Protein AF-A0A7S3M847-F1 (afdb_monomer_lite)

Foldseek 3Di:
DWDWDWAQQQWIWIADPVRDTADIPDPRGDNQFGWPDWDDPDPFWIWTAGPQQKIWIWGWDDDPVHIDTDTDDIDGDDDDDPPPDPPDPPDDDDDPDDPDDDPDDD

Sequence (106 aa):
MFVVTGDETGVVKLVDVSGRTYLRYGDVQSRSNSISAVVSAGKKSVLTVKINGEIEHYSIDVQEDTTQLLLEKSARTDIERPTGMKQIIQNGTYSDKMLLYNAQGS

Organism: NCBI:txid89044

pLDDT: mean 72.5, std 18.97, range [34.22, 92.0]

Structure (mmCIF, N/CA/C/O backbone):
data_AF-A0A7S3M847-F1
#
_entry.id   AF-A0A7S3M847-F1
#
loop_
_atom_site.group_PDB
_atom_site.id
_atom_site.type_symbol
_atom_site.label_atom_id
_atom_site.label_alt_id
_atom_site.label_comp_id
_atom_site.label_asym_id
_atom_site.label_entity_id
_atom_site.label_seq_id
_atom_site.pdbx_PDB_ins_code
_atom_site.Cartn_x
_atom_site.Cartn_y
_atom_site.Cartn_z
_atom_site.occupancy
_atom_site.B_iso_or_equiv
_atom_site.auth_seq_id
_atom_site.auth_comp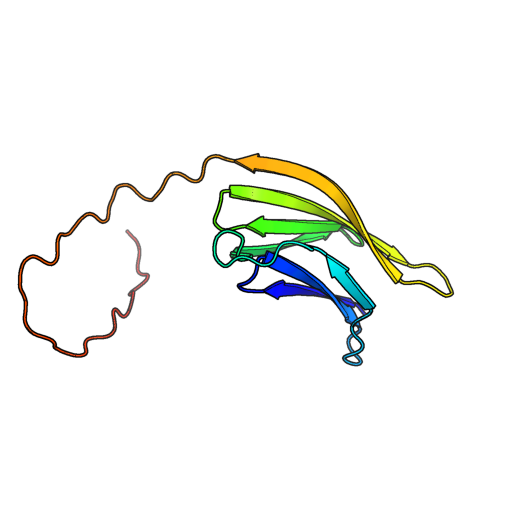_id
_atom_site.auth_asym_id
_atom_site.auth_atom_id
_atom_site.pdbx_PDB_model_num
ATOM 1 N N . MET A 1 1 ? -13.196 -2.129 11.479 1.00 73.88 1 MET A N 1
ATOM 2 C CA . MET A 1 1 ? -12.473 -3.059 10.568 1.00 73.88 1 MET A CA 1
ATOM 3 C C . MET A 1 1 ? -11.729 -2.173 9.594 1.00 73.88 1 MET A C 1
ATOM 5 O O . MET A 1 1 ? -12.339 -1.233 9.120 1.00 73.88 1 MET A O 1
ATOM 9 N N . PHE A 1 2 ? -10.453 -2.414 9.309 1.00 78.94 2 PHE A N 1
ATOM 10 C CA . PHE A 1 2 ? -9.674 -1.478 8.493 1.00 78.94 2 PHE A CA 1
ATOM 11 C C . PHE A 1 2 ? -9.379 -2.024 7.098 1.00 78.94 2 PHE A C 1
ATOM 13 O O . PHE A 1 2 ? -9.209 -3.228 6.914 1.00 78.94 2 PHE A O 1
ATOM 20 N N . VAL A 1 3 ? -9.290 -1.111 6.139 1.00 83.12 3 VAL A N 1
ATOM 21 C CA . VAL A 1 3 ? -8.863 -1.332 4.763 1.00 83.12 3 VAL A CA 1
ATOM 22 C C . VAL A 1 3 ? -7.636 -0.466 4.521 1.00 83.12 3 VAL A C 1
ATOM 24 O O . VAL A 1 3 ? -7.621 0.714 4.876 1.00 83.12 3 VAL A O 1
ATOM 27 N N . VAL A 1 4 ? -6.607 -1.047 3.909 1.00 86.00 4 VAL A N 1
ATOM 28 C CA . VAL A 1 4 ? -5.461 -0.285 3.413 1.00 86.00 4 VAL A CA 1
ATOM 29 C C . VAL A 1 4 ? -5.577 -0.159 1.907 1.00 86.00 4 VAL A C 1
ATOM 31 O O . VAL A 1 4 ? -5.830 -1.142 1.214 1.00 86.00 4 VAL A O 1
ATOM 34 N N . THR A 1 5 ? -5.422 1.062 1.411 1.00 86.81 5 THR A N 1
ATOM 35 C CA . THR A 1 5 ? -5.500 1.380 -0.018 1.00 86.81 5 THR A CA 1
ATOM 36 C C . THR A 1 5 ? -4.229 2.080 -0.463 1.00 86.81 5 THR A C 1
ATOM 38 O O . THR A 1 5 ? -3.595 2.778 0.326 1.00 86.81 5 THR A O 1
ATOM 41 N N . GLY A 1 6 ? -3.862 1.876 -1.722 1.00 87.81 6 GLY A N 1
ATOM 42 C CA . GLY A 1 6 ? -2.788 2.586 -2.400 1.00 87.81 6 GLY A CA 1
ATOM 43 C C . GLY A 1 6 ? -3.340 3.268 -3.644 1.00 87.81 6 GLY A C 1
ATOM 44 O O . GLY A 1 6 ? -4.261 2.728 -4.257 1.00 87.81 6 GLY A O 1
ATOM 45 N N . ASP A 1 7 ? -2.816 4.439 -4.002 1.00 86.69 7 ASP A N 1
ATOM 46 C CA . ASP A 1 7 ? -3.276 5.183 -5.180 1.00 86.69 7 ASP A CA 1
ATOM 47 C C . ASP A 1 7 ? -2.189 5.398 -6.245 1.00 86.69 7 ASP A C 1
ATOM 49 O O . ASP A 1 7 ? -1.007 5.065 -6.084 1.00 86.69 7 ASP A O 1
ATOM 53 N N . GLU A 1 8 ? -2.606 5.959 -7.378 1.00 86.88 8 GLU A N 1
ATOM 54 C CA . GLU A 1 8 ? -1.762 6.223 -8.537 1.00 86.88 8 GLU A CA 1
ATOM 55 C C . GLU A 1 8 ? -0.685 7.284 -8.283 1.00 86.88 8 GLU A C 1
ATOM 57 O O . GLU A 1 8 ? 0.182 7.489 -9.131 1.00 86.8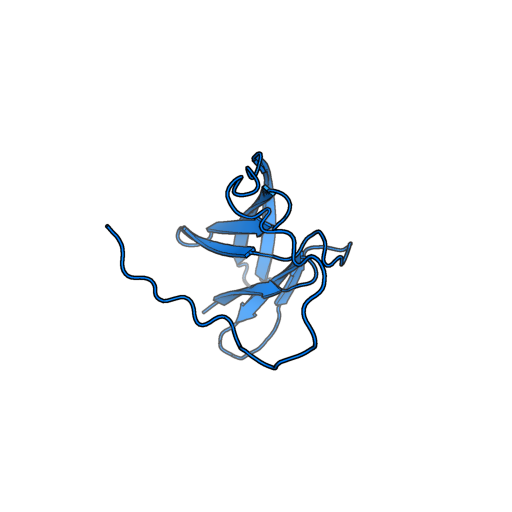8 8 GLU A O 1
ATOM 62 N N . THR A 1 9 ? -0.702 7.953 -7.131 1.00 84.75 9 THR A N 1
ATOM 63 C CA . THR A 1 9 ? 0.314 8.939 -6.744 1.00 84.75 9 THR A CA 1
ATOM 64 C C . THR A 1 9 ? 1.364 8.371 -5.792 1.00 84.75 9 THR A C 1
ATOM 66 O O . THR A 1 9 ? 2.299 9.084 -5.429 1.00 84.75 9 THR A O 1
ATOM 69 N N . GLY A 1 10 ? 1.238 7.094 -5.418 1.00 84.69 10 GLY A N 1
ATOM 70 C CA . GLY A 1 10 ? 2.141 6.432 -4.478 1.00 84.69 10 GLY A CA 1
ATOM 71 C C . GLY A 1 10 ? 1.760 6.620 -3.018 1.00 84.69 10 GLY A C 1
ATOM 72 O O . GLY A 1 10 ? 2.575 6.369 -2.137 1.00 84.69 10 GLY A O 1
ATOM 73 N N . VAL A 1 11 ? 0.536 7.077 -2.760 1.00 87.56 11 VAL A N 1
ATOM 74 C CA . VAL A 1 11 ? 0.050 7.310 -1.407 1.00 87.56 11 VAL A CA 1
ATOM 75 C C . VAL A 1 11 ? -0.637 6.066 -0.872 1.00 87.56 11 VAL A C 1
ATOM 77 O O . VAL A 1 11 ? -1.487 5.483 -1.544 1.00 87.56 11 VAL A O 1
ATOM 80 N N . VAL A 1 12 ? -0.336 5.731 0.381 1.00 87.69 12 VAL A N 1
ATOM 81 C CA . VAL A 1 12 ? -0.967 4.646 1.136 1.00 87.69 12 VAL A CA 1
ATOM 82 C C . VAL A 1 12 ? -1.892 5.233 2.202 1.00 87.69 12 VAL A C 1
ATOM 84 O O . VAL A 1 12 ? -1.523 6.176 2.906 1.00 87.69 12 VAL A O 1
ATOM 87 N N . LYS A 1 13 ? -3.112 4.703 2.323 1.00 86.81 13 LYS A N 1
ATOM 88 C CA . LYS A 1 13 ? -4.139 5.196 3.254 1.00 86.81 13 LYS A CA 1
ATOM 89 C C . LYS A 1 13 ? -4.715 4.065 4.086 1.00 86.81 13 LYS A C 1
ATOM 91 O O . LYS A 1 13 ? -5.019 3.001 3.547 1.00 86.81 13 LYS A O 1
ATOM 96 N N . LEU A 1 14 ? -4.946 4.340 5.367 1.00 85.00 14 LEU A N 1
ATOM 97 C CA . LEU A 1 14 ? -5.734 3.489 6.259 1.00 85.00 14 LEU A CA 1
ATOM 98 C C . LEU A 1 14 ? -7.143 4.061 6.394 1.00 85.00 14 LEU A C 1
ATOM 100 O O . LEU A 1 14 ? -7.316 5.222 6.772 1.00 85.00 14 LEU A O 1
ATOM 104 N N . VAL A 1 15 ? -8.142 3.237 6.107 1.00 83.62 15 VAL A N 1
ATOM 105 C CA . VAL A 1 15 ? -9.554 3.622 6.101 1.00 83.62 15 VAL A CA 1
ATOM 106 C C . VAL A 1 15 ? -10.327 2.631 6.968 1.00 83.62 15 VAL A C 1
ATOM 108 O O . VAL A 1 15 ? -10.168 1.425 6.811 1.00 83.62 15 VAL A O 1
ATOM 111 N N . ASP A 1 16 ? -11.149 3.101 7.905 1.00 81.25 16 ASP A N 1
ATOM 112 C CA . ASP A 1 16 ? -12.119 2.218 8.577 1.00 81.25 16 ASP A CA 1
ATOM 113 C C . ASP A 1 16 ? -13.287 1.917 7.635 1.00 81.25 16 ASP A C 1
ATOM 115 O O . ASP A 1 16 ? -13.638 2.730 6.784 1.00 81.25 16 ASP A O 1
ATOM 119 N N . VAL A 1 17 ? -13.947 0.775 7.819 1.00 75.81 17 VAL A N 1
ATOM 120 C CA . VAL A 1 17 ? -15.139 0.372 7.047 1.00 75.81 17 VAL A CA 1
ATOM 121 C C . VAL A 1 17 ? -16.280 1.390 7.096 1.00 75.81 17 VAL A C 1
ATOM 123 O O . VAL A 1 17 ? -17.120 1.398 6.204 1.00 75.81 17 VAL A O 1
ATOM 126 N N . SER A 1 18 ? -16.285 2.291 8.081 1.00 78.44 18 SER A N 1
ATOM 127 C CA . SER A 1 18 ? -17.211 3.427 8.157 1.00 78.44 18 SER A CA 1
ATOM 128 C C . SER A 1 18 ? -16.853 4.582 7.200 1.00 78.44 18 SER A C 1
ATOM 130 O O . SER A 1 18 ? -17.473 5.641 7.256 1.00 78.44 18 SER A O 1
ATOM 132 N N . GLY A 1 19 ? -15.819 4.429 6.364 1.00 64.38 19 GLY A N 1
ATOM 133 C CA . GLY A 1 19 ? -15.340 5.426 5.399 1.00 64.38 19 GLY A CA 1
ATOM 134 C C . GLY A 1 19 ? -14.441 6.516 5.991 1.00 64.38 19 GLY A C 1
ATOM 135 O O . GLY A 1 19 ? -14.001 7.415 5.275 1.00 64.38 19 GLY A O 1
ATOM 136 N N . ARG A 1 20 ? -14.138 6.457 7.293 1.00 75.19 20 ARG A N 1
ATOM 137 C CA . ARG A 1 20 ? -13.230 7.412 7.941 1.00 75.19 20 ARG A CA 1
ATOM 138 C C . ARG A 1 20 ? -11.798 7.110 7.516 1.00 75.19 20 ARG A C 1
ATOM 140 O O . ARG A 1 20 ? -11.313 6.000 7.721 1.00 75.19 20 ARG A O 1
ATOM 147 N N . THR A 1 21 ? -11.132 8.092 6.917 1.00 70.75 21 THR A N 1
ATOM 148 C CA . THR A 1 21 ? -9.704 7.999 6.591 1.00 70.75 21 THR A CA 1
ATOM 149 C C . THR A 1 21 ? -8.908 8.442 7.805 1.00 70.75 21 THR A C 1
ATOM 151 O O . THR A 1 21 ? -9.124 9.546 8.298 1.00 70.75 21 THR A O 1
ATOM 154 N N . TYR A 1 22 ? -8.011 7.586 8.285 1.00 65.25 22 TYR A N 1
ATOM 155 C CA . TYR A 1 22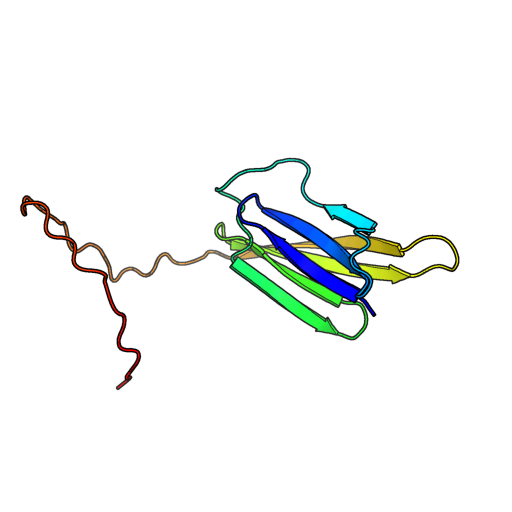 ? -7.237 7.867 9.490 1.00 65.25 22 TYR A CA 1
ATOM 156 C C . TYR A 1 22 ? -5.918 8.539 9.140 1.00 65.25 22 TYR A C 1
ATOM 158 O O . TYR A 1 22 ? -5.591 9.540 9.762 1.00 65.25 22 TYR A O 1
ATOM 166 N N . LEU A 1 23 ? -5.201 8.061 8.115 1.00 67.25 23 LEU A N 1
ATOM 167 C CA . LEU A 1 23 ? -3.859 8.553 7.785 1.00 67.25 23 LEU A CA 1
ATOM 168 C C . LEU A 1 23 ? -3.490 8.390 6.308 1.00 67.25 23 LEU A C 1
ATOM 170 O O . LEU A 1 23 ? -4.051 7.552 5.597 1.00 67.25 23 LEU A O 1
ATOM 174 N N . ARG A 1 24 ? -2.506 9.197 5.890 1.00 66.44 24 ARG A N 1
ATOM 175 C CA . ARG A 1 24 ? -1.914 9.265 4.551 1.00 66.44 24 ARG A CA 1
ATOM 176 C C . ARG A 1 24 ? -0.391 9.136 4.681 1.00 66.44 24 ARG A C 1
ATOM 178 O O . ARG A 1 24 ? 0.213 9.975 5.334 1.00 66.44 24 ARG A O 1
ATOM 185 N N . TYR A 1 25 ? 0.209 8.122 4.065 1.00 65.12 25 TYR A N 1
ATOM 186 C CA . TYR A 1 25 ? 1.665 7.955 3.971 1.00 65.12 25 TYR A CA 1
ATOM 187 C C . TYR A 1 25 ? 2.129 8.126 2.523 1.00 65.12 25 TYR A C 1
ATOM 189 O O . TYR A 1 25 ? 1.478 7.623 1.607 1.00 65.12 25 TYR A O 1
ATOM 197 N N . GLY A 1 26 ? 3.240 8.846 2.333 1.00 59.38 26 GLY A N 1
ATOM 198 C CA . GLY A 1 26 ? 3.770 9.239 1.024 1.00 59.38 26 GLY A CA 1
ATOM 199 C C . GLY A 1 26 ? 3.625 10.743 0.789 1.00 59.38 26 GLY A C 1
ATOM 200 O O . GLY A 1 26 ? 2.691 11.189 0.125 1.00 59.38 26 GLY A O 1
ATOM 201 N N . ASP A 1 27 ? 4.547 11.534 1.343 1.00 58.41 27 ASP A N 1
ATOM 202 C CA . ASP A 1 27 ? 4.515 13.001 1.216 1.00 58.41 27 ASP A CA 1
ATOM 203 C C . ASP A 1 27 ? 4.796 13.459 -0.221 1.00 58.41 27 ASP A C 1
ATOM 205 O O . ASP A 1 27 ? 4.270 14.469 -0.694 1.00 58.41 27 ASP A O 1
ATOM 209 N N . VAL A 1 28 ? 5.593 12.673 -0.949 1.00 64.94 28 VAL A N 1
ATOM 210 C CA . VAL A 1 28 ? 5.961 12.941 -2.339 1.00 64.94 28 VAL A CA 1
ATOM 211 C C . VAL A 1 28 ? 5.033 12.173 -3.272 1.00 64.94 28 VAL A C 1
ATOM 213 O O . VAL A 1 28 ? 5.242 10.998 -3.577 1.00 64.94 28 VAL A O 1
ATOM 216 N N .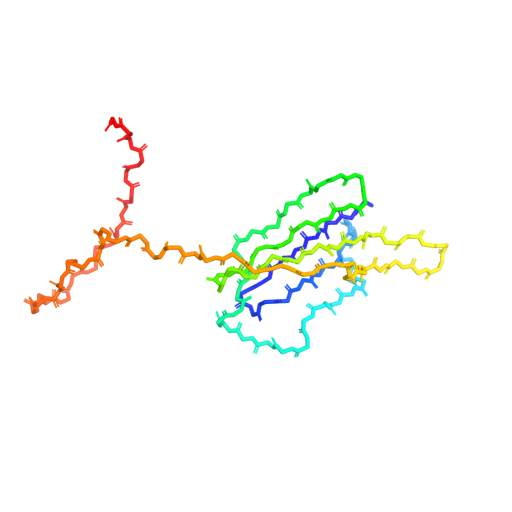 GLN A 1 29 ? 4.011 12.876 -3.747 1.00 77.69 29 GLN A N 1
ATOM 217 C CA . GLN A 1 29 ? 3.060 12.365 -4.725 1.00 77.69 29 GLN A CA 1
ATOM 218 C C . GLN A 1 29 ? 3.665 12.399 -6.124 1.00 77.69 29 GLN A C 1
ATOM 220 O O . GLN A 1 29 ? 3.967 13.463 -6.665 1.00 77.69 29 GLN A O 1
ATOM 225 N N . SER A 1 30 ? 3.814 11.228 -6.733 1.00 77.50 30 SER A N 1
ATOM 226 C CA . SER A 1 30 ? 4.273 11.110 -8.112 1.00 77.50 30 SER A CA 1
ATOM 227 C C . SER A 1 30 ? 3.681 9.876 -8.767 1.00 77.50 30 SER A C 1
ATOM 229 O O . SER A 1 30 ? 3.678 8.790 -8.193 1.00 77.50 30 SER A O 1
ATOM 231 N N . ARG A 1 31 ? 3.282 10.010 -10.034 1.00 80.19 31 ARG A N 1
ATOM 232 C CA . ARG A 1 31 ? 2.894 8.855 -10.856 1.00 80.19 31 ARG A CA 1
ATOM 233 C C . ARG A 1 31 ? 4.044 7.880 -11.095 1.00 80.19 31 ARG A C 1
ATOM 235 O O . ARG A 1 31 ? 3.797 6.739 -11.440 1.00 80.19 31 ARG A O 1
ATOM 242 N N . SER A 1 32 ? 5.299 8.288 -10.892 1.00 81.94 32 SER A N 1
ATOM 243 C CA . SER A 1 32 ? 6.436 7.355 -10.908 1.00 81.94 32 SER A CA 1
ATOM 244 C C . SER A 1 32 ? 6.453 6.409 -9.703 1.00 81.94 32 SER A C 1
ATOM 246 O O . SER A 1 32 ? 7.202 5.439 -9.711 1.00 81.94 32 SER A O 1
ATOM 248 N N . ASN A 1 33 ? 5.658 6.707 -8.674 1.00 84.56 33 ASN A N 1
ATOM 249 C CA . ASN A 1 33 ? 5.595 5.981 -7.413 1.00 84.56 33 ASN A CA 1
ATOM 250 C C . ASN A 1 33 ? 4.244 5.283 -7.220 1.00 84.56 33 ASN A C 1
ATOM 252 O O . ASN A 1 33 ? 3.983 4.826 -6.115 1.00 84.56 33 ASN A O 1
ATOM 256 N N . SER A 1 34 ? 3.389 5.205 -8.252 1.00 88.12 34 SER A N 1
ATOM 257 C CA . SER A 1 34 ? 2.068 4.570 -8.160 1.00 88.12 34 SER A CA 1
ATOM 258 C C . SER A 1 34 ? 2.136 3.212 -7.464 1.00 88.12 34 SER A C 1
ATOM 260 O O . SER A 1 34 ? 3.034 2.413 -7.747 1.00 88.12 34 SER A O 1
ATOM 262 N N . ILE A 1 35 ? 1.167 2.938 -6.592 1.00 89.62 35 ILE A N 1
ATOM 263 C CA . ILE A 1 35 ? 1.057 1.640 -5.927 1.00 89.62 35 ILE A CA 1
ATOM 264 C C . ILE A 1 35 ? 0.507 0.627 -6.934 1.00 89.62 35 ILE A C 1
ATOM 266 O O . ILE A 1 35 ? -0.599 0.787 -7.445 1.00 89.62 35 ILE A O 1
ATOM 270 N N . SER A 1 36 ? 1.288 -0.406 -7.241 1.00 89.44 36 SER A N 1
ATOM 271 C CA . SER A 1 36 ? 0.880 -1.507 -8.117 1.00 89.44 36 SER A CA 1
ATOM 272 C C . SER A 1 36 ? 0.143 -2.606 -7.356 1.00 89.44 36 SER A C 1
ATOM 274 O O . SER A 1 36 ? -0.732 -3.259 -7.922 1.00 89.44 36 SER A O 1
ATOM 276 N N . ALA A 1 37 ? 0.471 -2.809 -6.076 1.00 87.62 37 ALA A N 1
ATOM 277 C CA . ALA A 1 37 ? -0.183 -3.798 -5.231 1.00 87.62 37 ALA A CA 1
ATOM 278 C C . ALA A 1 37 ? -0.178 -3.396 -3.751 1.00 87.62 37 ALA A C 1
ATOM 280 O O . ALA A 1 37 ? 0.776 -2.797 -3.253 1.00 87.62 37 ALA A O 1
ATOM 281 N N . VAL A 1 38 ? -1.232 -3.805 -3.043 1.00 90.94 38 VAL A N 1
ATOM 282 C CA . VAL A 1 38 ? -1.340 -3.764 -1.580 1.00 90.94 38 VAL A CA 1
ATOM 283 C C . VAL A 1 38 ? -1.700 -5.167 -1.110 1.00 90.94 38 VAL A C 1
ATOM 285 O O . VAL A 1 38 ? -2.688 -5.741 -1.565 1.00 90.94 38 VAL A O 1
ATOM 288 N N . VAL A 1 39 ? -0.898 -5.734 -0.213 1.00 89.19 39 VAL A N 1
ATOM 289 C CA . VAL A 1 39 ? -1.031 -7.118 0.249 1.00 89.19 39 VAL A CA 1
ATOM 290 C C . VAL A 1 39 ? -1.072 -7.145 1.771 1.00 89.19 39 VAL A C 1
ATOM 292 O O . VAL A 1 39 ? -0.214 -6.565 2.434 1.00 89.19 39 VAL A O 1
ATOM 295 N N . SER A 1 40 ? -2.044 -7.854 2.347 1.00 88.38 40 SER A N 1
ATOM 296 C CA . SER A 1 40 ? -2.007 -8.174 3.777 1.00 88.38 40 SER A CA 1
ATOM 297 C C . SER A 1 40 ? -0.974 -9.274 4.021 1.00 88.38 40 SER A C 1
ATOM 299 O O . SER A 1 40 ? -1.112 -10.387 3.520 1.00 88.38 40 SER A O 1
ATOM 301 N N . ALA A 1 41 ? 0.056 -8.963 4.804 1.00 84.62 41 ALA A N 1
ATOM 302 C CA . ALA A 1 41 ? 1.117 -9.891 5.194 1.00 84.62 41 ALA A CA 1
ATOM 303 C C . ALA A 1 41 ? 0.918 -10.445 6.621 1.00 84.62 41 ALA A C 1
ATOM 305 O O . ALA A 1 41 ? 1.833 -11.010 7.215 1.00 84.62 41 ALA A O 1
ATOM 306 N N . GLY A 1 42 ? -0.267 -10.244 7.206 1.00 84.06 42 GLY A N 1
ATOM 307 C CA . GLY A 1 42 ? -0.622 -10.682 8.555 1.00 84.06 42 GLY A CA 1
ATOM 308 C C . GLY A 1 42 ? -1.671 -9.779 9.206 1.00 84.06 42 GLY A C 1
ATOM 309 O O . GLY A 1 42 ? -2.085 -8.772 8.636 1.00 84.06 42 GLY A O 1
ATOM 310 N N . LYS A 1 43 ? -2.080 -10.112 10.441 1.00 81.06 43 LYS A N 1
ATOM 311 C CA . LYS A 1 43 ? -3.183 -9.430 11.160 1.00 81.06 43 LYS A CA 1
ATOM 312 C C . LYS A 1 43 ? -3.046 -7.904 11.261 1.00 81.06 43 LYS A C 1
ATOM 314 O O . LYS A 1 43 ? -4.058 -7.217 11.315 1.00 81.06 43 LYS A O 1
ATOM 319 N N . LYS A 1 44 ? -1.821 -7.388 11.331 1.00 88.38 44 LYS A N 1
ATOM 320 C CA . LYS A 1 44 ? -1.510 -5.954 11.454 1.00 88.38 44 LYS A CA 1
ATOM 321 C C . LYS A 1 44 ? -0.332 -5.567 10.560 1.00 88.38 44 LYS A C 1
ATOM 323 O O . LYS A 1 44 ? 0.473 -4.728 10.932 1.00 88.38 44 LYS A O 1
ATOM 328 N N . SER A 1 45 ? -0.180 -6.256 9.434 1.00 90.50 45 SER A N 1
ATOM 329 C CA . SER A 1 45 ? 0.991 -6.140 8.569 1.00 90.50 45 SER A CA 1
ATOM 330 C C . SER A 1 45 ? 0.542 -5.982 7.127 1.00 90.50 45 SER A C 1
ATOM 332 O O . SER A 1 45 ? -0.262 -6.780 6.636 1.00 90.50 45 SER A O 1
ATOM 334 N N . VAL A 1 46 ? 1.052 -4.954 6.457 1.00 90.81 46 VAL A N 1
ATOM 335 C CA . VAL A 1 46 ? 0.720 -4.630 5.072 1.00 90.81 46 VAL A CA 1
ATOM 336 C C . VAL A 1 46 ? 1.994 -4.406 4.285 1.00 90.81 46 VAL A C 1
ATOM 338 O O . VAL A 1 46 ? 2.877 -3.675 4.711 1.00 90.81 46 VAL A O 1
ATOM 341 N N . LEU A 1 47 ? 2.075 -5.031 3.120 1.00 91.50 47 LEU A N 1
ATOM 342 C CA . LEU A 1 47 ? 3.105 -4.760 2.134 1.00 91.50 47 LEU A CA 1
ATOM 343 C C . LEU A 1 47 ? 2.485 -3.953 1.004 1.00 91.50 47 LEU A C 1
ATOM 345 O O . LEU A 1 47 ? 1.400 -4.282 0.523 1.00 91.50 47 LEU A O 1
ATOM 349 N N . THR A 1 48 ? 3.184 -2.921 0.563 1.00 91.00 48 THR A N 1
ATOM 350 C CA . THR A 1 48 ? 2.847 -2.223 -0.673 1.00 91.00 48 THR A CA 1
ATOM 351 C C . THR A 1 48 ? 3.992 -2.350 -1.650 1.00 91.00 48 THR A C 1
ATOM 353 O O . THR A 1 48 ? 5.155 -2.405 -1.255 1.00 91.00 48 THR A O 1
ATOM 356 N N . VAL A 1 49 ? 3.647 -2.444 -2.926 1.00 89.81 49 VAL A N 1
ATOM 357 C CA . VAL A 1 49 ? 4.606 -2.492 -4.021 1.00 89.81 49 VAL A CA 1
ATOM 358 C C . VAL A 1 49 ? 4.316 -1.304 -4.915 1.00 89.81 49 VAL A C 1
ATOM 360 O O . VAL A 1 49 ? 3.171 -1.093 -5.318 1.00 89.81 49 VAL A O 1
ATOM 363 N N . LYS A 1 50 ? 5.346 -0.522 -5.217 1.00 89.25 50 LYS A N 1
ATOM 364 C CA . LYS A 1 50 ? 5.286 0.585 -6.169 1.00 89.25 50 LYS A CA 1
ATOM 365 C C . LYS A 1 50 ? 5.730 0.114 -7.549 1.00 89.25 50 LYS A C 1
ATOM 367 O O . LYS A 1 50 ? 6.544 -0.799 -7.689 1.00 89.25 50 LYS A O 1
ATOM 372 N N . ILE A 1 51 ? 5.260 0.790 -8.595 1.00 85.56 51 ILE A N 1
ATOM 373 C CA . ILE A 1 51 ? 5.639 0.497 -9.990 1.00 85.56 51 ILE A CA 1
ATOM 374 C C . ILE A 1 51 ? 7.142 0.671 -10.281 1.00 85.56 51 ILE A C 1
ATOM 376 O O . ILE A 1 51 ? 7.624 0.224 -11.318 1.00 85.56 51 ILE A O 1
ATOM 380 N N . ASN A 1 52 ? 7.881 1.343 -9.395 1.00 85.12 52 ASN A N 1
ATOM 381 C CA . ASN A 1 52 ? 9.324 1.565 -9.502 1.00 85.12 52 ASN A CA 1
ATOM 382 C C . ASN A 1 52 ? 10.167 0.461 -8.823 1.00 85.12 52 ASN A C 1
ATOM 384 O O . ASN A 1 52 ? 11.396 0.574 -8.806 1.00 85.12 52 ASN A O 1
ATOM 388 N N . GLY A 1 53 ? 9.522 -0.568 -8.259 1.00 84.25 53 GLY A N 1
ATOM 389 C CA . GLY A 1 53 ? 10.180 -1.683 -7.572 1.00 84.25 53 GLY A CA 1
ATOM 390 C C . GLY A 1 53 ? 10.412 -1.475 -6.084 1.00 84.25 53 GLY A C 1
ATOM 391 O O . GLY A 1 53 ? 10.971 -2.350 -5.428 1.00 84.25 53 GLY A O 1
ATOM 392 N N . GLU A 1 54 ? 10.000 -0.343 -5.523 1.00 88.62 54 GLU A N 1
ATOM 393 C CA . GLU A 1 54 ? 10.031 -0.145 -4.080 1.00 88.62 54 GLU A CA 1
ATOM 394 C C . GLU A 1 54 ? 8.933 -0.975 -3.403 1.00 88.62 54 GLU A C 1
ATOM 396 O O . GLU A 1 54 ? 7.779 -0.994 -3.837 1.00 88.62 54 GLU A O 1
ATOM 401 N N . ILE A 1 55 ? 9.318 -1.680 -2.344 1.00 90.56 55 ILE A N 1
ATOM 402 C CA . ILE A 1 55 ? 8.443 -2.480 -1.498 1.00 90.56 55 ILE A CA 1
ATOM 403 C C . ILE A 1 55 ? 8.500 -1.876 -0.102 1.00 90.56 55 ILE A C 1
ATOM 405 O O . ILE A 1 55 ? 9.570 -1.801 0.501 1.00 90.56 55 ILE A O 1
ATOM 409 N N . GLU A 1 56 ? 7.354 -1.477 0.427 1.00 90.56 56 GLU A N 1
ATOM 410 C CA . GLU A 1 56 ? 7.242 -0.888 1.760 1.00 90.56 56 GLU A CA 1
ATOM 411 C C . GLU A 1 56 ? 6.427 -1.801 2.665 1.00 90.56 56 GLU A C 1
ATOM 413 O O . GLU A 1 56 ? 5.354 -2.282 2.294 1.00 90.56 56 GLU A O 1
ATOM 418 N N . HIS A 1 57 ? 6.948 -2.036 3.864 1.00 92.00 57 HIS A N 1
ATOM 419 C CA . HIS A 1 57 ? 6.297 -2.803 4.910 1.00 92.00 57 HIS A CA 1
ATOM 420 C C . HIS A 1 57 ? 5.761 -1.866 5.977 1.00 92.00 57 HIS A C 1
ATOM 422 O O . HIS A 1 57 ? 6.521 -1.153 6.629 1.00 92.00 57 HIS A O 1
ATOM 428 N N . TYR A 1 58 ? 4.451 -1.923 6.172 1.00 89.88 58 TYR A N 1
ATOM 429 C CA . TYR A 1 58 ? 3.746 -1.183 7.193 1.00 89.88 58 TYR A CA 1
ATOM 430 C C . TYR A 1 58 ? 3.198 -2.098 8.282 1.00 89.88 58 TYR A C 1
ATOM 432 O O . TYR A 1 58 ? 2.645 -3.166 7.995 1.00 89.88 58 TYR A O 1
ATOM 440 N N . SER A 1 59 ? 3.270 -1.637 9.527 1.00 91.06 59 SER A N 1
ATOM 441 C CA . SER A 1 59 ? 2.476 -2.173 10.626 1.00 91.06 59 SER A CA 1
ATOM 442 C C . SER A 1 59 ? 1.247 -1.291 10.876 1.00 91.06 59 SER A C 1
ATOM 444 O O . SER A 1 59 ? 1.262 -0.086 10.627 1.00 91.06 59 SER A O 1
ATOM 446 N N . ILE A 1 60 ? 0.142 -1.902 11.307 1.00 87.81 60 ILE A N 1
ATOM 447 C CA . ILE A 1 60 ? -1.064 -1.181 11.728 1.00 87.81 60 ILE A CA 1
ATOM 448 C C . ILE A 1 60 ? -1.063 -1.136 13.253 1.00 87.81 60 ILE A C 1
ATOM 450 O O . ILE A 1 60 ? -1.324 -2.148 13.912 1.00 87.81 60 ILE A O 1
ATOM 454 N N . ASP A 1 61 ? -0.795 0.039 13.803 1.00 86.88 61 ASP A N 1
ATOM 455 C CA . ASP A 1 61 ? -0.870 0.301 15.232 1.00 86.88 61 ASP A CA 1
ATOM 456 C C . ASP A 1 61 ? -2.259 0.849 15.586 1.00 86.88 61 ASP A C 1
ATOM 458 O O . ASP A 1 61 ? -2.748 1.801 14.979 1.00 86.88 61 ASP A O 1
ATOM 462 N N . VAL A 1 62 ? -2.923 0.193 16.537 1.00 84.69 62 VAL A N 1
ATOM 463 C CA . VAL A 1 62 ? -4.284 0.522 16.986 1.00 84.69 62 VAL A CA 1
ATOM 464 C C . VAL A 1 62 ? -4.206 0.707 18.492 1.00 84.69 62 VAL A C 1
ATOM 466 O O . VAL A 1 62 ? -4.010 -0.274 19.214 1.00 84.69 62 VAL A O 1
ATOM 469 N N . GLN A 1 63 ? -4.368 1.946 18.937 1.00 83.50 63 GLN A N 1
ATOM 470 C CA . GLN A 1 63 ? -4.462 2.357 20.334 1.00 83.50 63 GLN A CA 1
ATOM 471 C C . GLN A 1 63 ? -5.891 2.852 20.616 1.00 8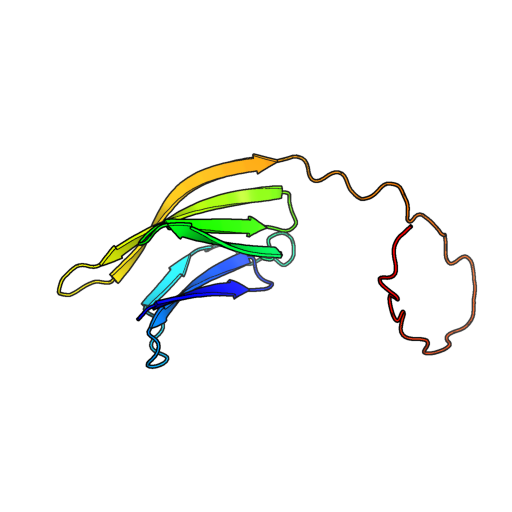3.50 63 GLN A C 1
ATOM 473 O O . GLN A 1 63 ? -6.686 2.997 19.687 1.00 83.50 63 GLN A O 1
ATOM 478 N N . GLU A 1 64 ? -6.243 3.084 21.884 1.00 78.06 64 GLU A N 1
ATOM 479 C CA . GLU A 1 64 ? -7.612 3.485 22.268 1.00 78.06 64 GLU A CA 1
ATOM 480 C C . GLU A 1 64 ? -8.082 4.762 21.553 1.00 78.06 64 GLU A C 1
ATOM 482 O O . GLU A 1 64 ? -9.214 4.805 21.074 1.00 78.06 64 GLU A O 1
ATOM 487 N N . ASP A 1 65 ? -7.188 5.741 21.380 1.00 76.69 65 ASP A N 1
ATOM 488 C CA . ASP A 1 65 ? -7.527 7.050 20.803 1.00 76.69 65 ASP A CA 1
ATOM 489 C C . ASP A 1 65 ? -6.891 7.314 19.432 1.00 76.69 65 ASP A C 1
ATOM 491 O O . ASP A 1 65 ? -7.210 8.301 18.765 1.00 76.69 65 ASP A O 1
ATOM 495 N N . THR A 1 66 ? -5.970 6.455 18.990 1.00 78.88 66 THR A N 1
ATOM 496 C CA . THR A 1 66 ? -5.220 6.661 17.748 1.00 78.88 66 THR A CA 1
ATOM 497 C C . THR A 1 66 ? -5.103 5.374 16.951 1.00 78.88 66 THR A C 1
ATOM 499 O O . THR A 1 66 ? -4.991 4.270 17.476 1.00 78.88 66 THR A O 1
ATOM 502 N N . THR A 1 67 ? -5.159 5.495 15.631 1.00 81.50 67 THR A N 1
ATOM 503 C CA . THR A 1 67 ? -4.895 4.377 14.729 1.00 81.50 67 THR A CA 1
ATOM 504 C C . THR A 1 67 ? -3.989 4.867 13.622 1.00 81.50 67 THR A C 1
ATOM 506 O O . THR A 1 67 ? -4.306 5.871 12.986 1.00 81.50 67 THR A O 1
ATOM 509 N N . GLN A 1 68 ? -2.887 4.156 13.387 1.00 83.88 68 GLN A N 1
ATOM 510 C CA . GLN A 1 68 ? -1.849 4.578 12.459 1.00 83.88 68 GLN A CA 1
ATOM 511 C C . GLN A 1 68 ? -1.209 3.447 11.662 1.00 83.88 68 GLN A C 1
ATOM 513 O O . GLN A 1 68 ? -1.144 2.300 12.095 1.00 83.88 68 GLN A O 1
ATOM 518 N N . LEU A 1 69 ? -0.754 3.798 10.458 1.00 84.38 69 LEU A N 1
ATOM 519 C CA . LEU A 1 69 ? 0.161 2.993 9.655 1.00 84.38 69 LEU A CA 1
ATOM 520 C C . LEU A 1 69 ? 1.579 3.439 9.997 1.00 84.38 69 LEU A C 1
ATOM 522 O O . LEU A 1 69 ? 1.875 4.623 9.882 1.00 84.38 69 LEU A O 1
ATOM 526 N N . LEU A 1 70 ? 2.446 2.514 10.387 1.00 86.81 70 LEU A N 1
ATOM 527 C CA . LEU A 1 70 ? 3.852 2.790 10.665 1.00 86.81 70 LEU A CA 1
ATOM 528 C C . LEU A 1 70 ? 4.697 2.127 9.589 1.00 86.81 70 LEU A C 1
ATOM 530 O O . LEU A 1 70 ? 4.570 0.926 9.371 1.00 86.81 70 LEU A O 1
ATOM 534 N N . LEU A 1 71 ? 5.535 2.900 8.898 1.00 88.38 71 LEU A N 1
ATOM 535 C CA . LEU A 1 71 ? 6.508 2.342 7.960 1.00 88.38 71 LEU A CA 1
ATOM 536 C C . LEU A 1 71 ? 7.634 1.675 8.758 1.00 88.38 71 LEU A C 1
ATOM 538 O O . LEU A 1 71 ? 8.432 2.356 9.393 1.00 88.38 71 LEU A O 1
ATOM 542 N N . GLU A 1 72 ? 7.698 0.350 8.708 1.00 88.88 72 GLU A N 1
ATOM 543 C CA . GLU A 1 72 ? 8.689 -0.447 9.434 1.00 88.88 72 GLU A CA 1
ATOM 544 C C . GLU A 1 72 ? 9.976 -0.599 8.625 1.00 88.88 72 GLU A C 1
ATOM 546 O O . GLU A 1 72 ? 11.086 -0.475 9.145 1.00 88.88 72 GLU A O 1
ATOM 551 N N . LYS A 1 73 ? 9.828 -0.933 7.338 1.00 88.00 73 LYS A N 1
ATOM 552 C CA . LYS A 1 73 ? 10.942 -1.253 6.441 1.00 88.00 73 LYS A CA 1
ATOM 553 C C . LYS A 1 73 ? 10.605 -0.869 5.011 1.00 88.00 73 LYS A C 1
ATOM 555 O O . LYS A 1 73 ? 9.459 -0.990 4.585 1.00 88.00 73 LYS A O 1
ATOM 560 N N . SER A 1 74 ? 11.629 -0.508 4.252 1.00 88.19 74 SER A N 1
ATOM 561 C CA . SER A 1 74 ? 11.560 -0.420 2.799 1.00 88.19 74 SER A CA 1
ATOM 562 C C . SER A 1 74 ? 12.661 -1.267 2.169 1.00 88.19 74 SER A C 1
ATOM 564 O O . SER A 1 74 ? 13.752 -1.438 2.717 1.00 88.19 74 SER A O 1
ATOM 566 N N . ALA A 1 75 ? 12.344 -1.844 1.021 1.00 87.88 75 ALA A N 1
ATOM 567 C CA . ALA A 1 75 ? 13.262 -2.578 0.173 1.00 87.88 75 ALA A CA 1
ATOM 568 C C . ALA A 1 75 ? 13.055 -2.135 -1.273 1.00 87.88 75 ALA A C 1
ATOM 570 O O . ALA A 1 75 ? 12.023 -1.566 -1.627 1.00 87.88 75 ALA A O 1
ATOM 571 N N . ARG A 1 76 ? 14.031 -2.418 -2.129 1.00 87.44 76 ARG A N 1
ATOM 572 C CA . ARG A 1 76 ? 13.903 -2.199 -3.564 1.00 87.44 76 ARG A CA 1
ATOM 573 C C . ARG A 1 76 ? 14.236 -3.487 -4.283 1.00 87.44 76 ARG A C 1
ATOM 575 O O . ARG A 1 76 ? 15.256 -4.108 -3.995 1.00 87.44 76 ARG A O 1
ATOM 582 N N . THR A 1 77 ? 13.361 -3.882 -5.190 1.00 79.88 77 THR A N 1
ATOM 583 C CA . THR A 1 77 ? 13.603 -4.976 -6.119 1.00 79.88 77 THR A CA 1
ATOM 584 C C . THR A 1 77 ? 13.733 -4.410 -7.522 1.00 79.88 77 THR A C 1
ATOM 586 O O . THR A 1 77 ? 13.058 -3.440 -7.881 1.00 79.88 77 THR A O 1
ATOM 589 N N . ASP A 1 78 ? 14.620 -4.999 -8.312 1.00 75.81 78 ASP A N 1
ATOM 590 C CA . ASP A 1 78 ? 14.686 -4.693 -9.729 1.00 75.81 78 ASP A CA 1
ATOM 591 C C . ASP A 1 78 ? 13.452 -5.295 -10.397 1.00 75.81 78 ASP A C 1
ATOM 593 O O . ASP A 1 78 ? 13.300 -6.511 -10.499 1.00 75.81 78 ASP A O 1
ATOM 597 N N . ILE A 1 79 ? 12.537 -4.435 -10.845 1.00 65.75 79 ILE A N 1
ATOM 598 C CA . ILE A 1 79 ? 11.470 -4.872 -11.738 1.00 65.75 79 ILE A CA 1
ATOM 599 C C . ILE A 1 79 ? 12.096 -4.969 -13.121 1.00 65.75 79 ILE A C 1
ATOM 601 O O . ILE A 1 79 ? 12.293 -3.954 -13.800 1.00 65.75 79 ILE A O 1
ATOM 605 N N . GLU A 1 80 ? 12.407 -6.192 -13.545 1.00 58.31 80 GLU A N 1
ATOM 606 C CA . GLU A 1 80 ? 12.700 -6.441 -14.947 1.00 58.31 80 GLU A CA 1
ATOM 607 C C . GLU A 1 80 ? 11.503 -5.959 -15.764 1.00 58.31 80 GLU A C 1
ATOM 609 O O . GLU A 1 80 ? 10.383 -6.462 -15.647 1.00 58.31 80 GLU A O 1
ATOM 614 N N . ARG A 1 81 ? 11.726 -4.931 -16.590 1.00 54.34 81 ARG A N 1
ATOM 615 C CA . ARG A 1 81 ? 10.732 -4.569 -17.595 1.00 54.34 81 ARG A CA 1
ATOM 616 C C . ARG A 1 81 ? 10.570 -5.803 -18.474 1.00 54.34 81 ARG A C 1
ATOM 618 O O . ARG A 1 81 ? 11.593 -6.250 -18.995 1.00 54.34 81 ARG A O 1
ATOM 625 N N . PRO A 1 82 ? 9.351 -6.338 -18.666 1.00 51.50 82 PRO A N 1
ATOM 626 C CA . PRO A 1 82 ? 9.161 -7.479 -19.544 1.00 51.50 82 PRO A CA 1
ATOM 627 C C . PRO A 1 82 ? 9.816 -7.162 -20.890 1.00 51.50 82 PRO A C 1
ATOM 629 O O . PRO A 1 82 ? 9.423 -6.229 -21.592 1.00 51.50 82 PRO A O 1
ATOM 632 N N . THR A 1 83 ? 10.867 -7.909 -21.225 1.00 49.25 83 THR A N 1
ATOM 633 C CA . THR A 1 83 ? 11.726 -7.669 -22.396 1.00 49.25 83 THR A CA 1
ATOM 634 C C . THR A 1 83 ? 11.008 -7.964 -23.720 1.0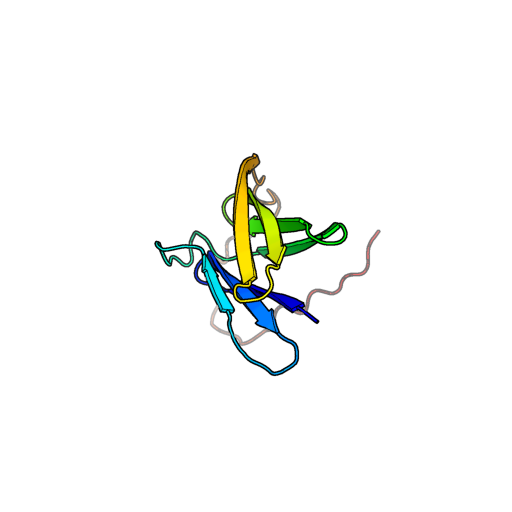0 49.25 83 THR A C 1
ATOM 636 O O . THR A 1 83 ? 11.575 -7.775 -24.793 1.00 49.25 83 THR A O 1
ATOM 639 N N . GLY A 1 84 ? 9.734 -8.368 -23.657 1.00 45.53 84 GLY A N 1
ATOM 640 C CA . GLY A 1 84 ? 8.933 -8.861 -24.775 1.00 45.53 84 GLY A CA 1
ATOM 641 C C . GLY A 1 84 ? 8.047 -7.855 -25.515 1.00 45.53 84 GLY A C 1
ATOM 642 O O . GLY A 1 84 ? 7.355 -8.272 -26.434 1.00 45.53 84 GLY A O 1
ATOM 643 N N . MET A 1 85 ? 8.034 -6.556 -25.193 1.00 45.97 85 MET A N 1
ATOM 644 C CA . MET A 1 85 ? 7.242 -5.584 -25.974 1.00 45.97 85 MET A CA 1
ATOM 645 C C . MET A 1 85 ? 8.048 -4.364 -26.417 1.00 45.97 85 MET A C 1
ATOM 647 O O . MET A 1 85 ? 7.840 -3.236 -25.979 1.00 45.97 85 MET A O 1
ATOM 651 N N . LYS A 1 86 ? 8.936 -4.596 -27.383 1.00 45.72 86 LYS A N 1
ATOM 652 C CA . LYS A 1 86 ? 9.263 -3.606 -28.415 1.00 45.72 86 LYS A CA 1
ATOM 653 C C . LYS A 1 86 ? 8.666 -4.074 -29.742 1.00 45.72 86 LYS A C 1
ATOM 655 O O . LYS A 1 86 ? 9.404 -4.431 -30.653 1.00 45.72 86 LYS A O 1
ATOM 660 N N . GLN A 1 87 ? 7.339 -4.063 -29.875 1.00 43.09 87 GLN A N 1
ATOM 661 C CA . GLN A 1 87 ? 6.763 -3.948 -31.213 1.00 43.09 87 GLN A CA 1
ATOM 662 C C . GLN A 1 87 ? 6.498 -2.471 -31.469 1.00 43.09 87 GLN A C 1
ATOM 664 O O . GLN A 1 87 ? 5.584 -1.851 -30.934 1.00 43.09 87 GLN A O 1
ATOM 669 N N . ILE A 1 88 ? 7.433 -1.902 -32.217 1.00 45.22 88 ILE A N 1
ATOM 670 C CA . ILE A 1 88 ? 7.445 -0.538 -32.712 1.00 45.22 88 ILE A CA 1
ATOM 671 C C . ILE A 1 88 ? 6.147 -0.333 -33.506 1.00 45.22 88 ILE A C 1
ATOM 673 O O . ILE A 1 88 ? 5.972 -0.955 -34.551 1.00 45.22 88 ILE A O 1
ATOM 677 N N . ILE A 1 89 ? 5.246 0.542 -33.046 1.00 46.00 89 ILE A N 1
ATOM 678 C CA . ILE A 1 89 ? 4.221 1.105 -33.935 1.00 46.00 89 ILE A CA 1
ATOM 679 C C . ILE A 1 89 ? 4.948 2.123 -34.813 1.00 46.00 89 ILE A C 1
ATOM 681 O O . ILE A 1 89 ? 5.021 3.311 -34.507 1.00 46.00 89 ILE A O 1
ATOM 685 N N . GLN A 1 90 ? 5.575 1.631 -35.877 1.00 39.09 90 GLN A N 1
ATOM 686 C CA . GLN A 1 90 ? 6.051 2.463 -36.970 1.00 39.09 90 GLN A CA 1
ATOM 687 C C . GLN A 1 90 ? 4.855 2.665 -37.896 1.00 39.09 90 GLN A C 1
ATOM 689 O O . GLN A 1 90 ? 4.444 1.741 -38.586 1.00 39.09 90 GLN A O 1
ATOM 694 N N . ASN A 1 91 ? 4.294 3.874 -37.853 1.00 43.44 91 ASN A N 1
ATOM 695 C CA . ASN A 1 91 ? 3.333 4.418 -38.812 1.00 43.44 91 ASN A CA 1
ATOM 696 C C . ASN A 1 91 ? 2.131 3.515 -39.135 1.00 43.44 91 ASN A C 1
ATOM 698 O O . ASN A 1 91 ? 2.094 2.835 -40.157 1.00 43.44 91 ASN A O 1
ATOM 702 N N . GLY A 1 92 ? 1.093 3.592 -38.304 1.00 34.22 92 GLY A N 1
ATOM 703 C CA . GLY A 1 92 ? -0.220 3.042 -38.620 1.00 34.22 92 GLY A CA 1
ATOM 704 C C . GLY A 1 92 ? -1.305 3.960 -38.083 1.00 34.22 92 GLY A C 1
ATOM 705 O O . GLY A 1 92 ? -1.402 4.170 -36.881 1.00 34.22 92 GLY A O 1
ATOM 706 N N . THR A 1 93 ? -2.064 4.545 -38.996 1.00 39.06 93 THR A N 1
ATOM 707 C CA . THR A 1 93 ? -3.211 5.434 -38.814 1.00 39.06 93 THR A CA 1
ATOM 708 C C . THR A 1 93 ? -4.111 5.023 -37.641 1.00 39.06 93 THR A C 1
ATOM 710 O O . THR A 1 93 ? -4.415 3.842 -37.477 1.00 39.06 93 THR A O 1
ATOM 713 N N . TYR A 1 94 ? -4.552 6.012 -36.854 1.00 45.59 94 TYR A N 1
ATOM 714 C CA . TYR A 1 94 ? -5.526 5.874 -35.766 1.00 45.59 94 TYR A CA 1
ATOM 715 C C . TYR A 1 94 ? -6.672 4.918 -36.134 1.00 45.59 94 TYR A C 1
ATOM 717 O O . TYR A 1 94 ? -7.415 5.154 -37.084 1.00 45.59 94 TYR A O 1
ATOM 725 N N . SER A 1 95 ? -6.832 3.859 -35.346 1.00 38.00 95 SER A N 1
ATOM 726 C CA . SER A 1 95 ? -8.040 3.041 -35.292 1.00 38.00 95 SER A CA 1
ATOM 727 C C . SER A 1 95 ? -8.183 2.565 -33.853 1.00 38.00 95 SER A C 1
ATOM 729 O O . SER A 1 95 ? -7.374 1.756 -33.403 1.00 38.00 95 SER A O 1
ATOM 731 N N . ASP A 1 96 ? -9.212 3.055 -33.164 1.00 41.59 96 ASP A N 1
ATOM 732 C CA . ASP A 1 96 ? -9.656 2.668 -31.821 1.00 41.59 96 ASP A CA 1
ATOM 733 C C . ASP A 1 96 ? -9.841 1.152 -31.677 1.00 41.59 96 ASP A C 1
ATOM 735 O O . ASP A 1 96 ? -10.942 0.611 -31.778 1.00 41.59 96 ASP A O 1
ATOM 739 N N . LYS A 1 97 ? -8.753 0.428 -31.439 1.00 37.81 97 LYS A N 1
ATOM 740 C CA . LYS A 1 97 ? -8.807 -0.983 -31.076 1.00 37.81 97 LYS A CA 1
ATOM 741 C C . LYS A 1 97 ? -8.151 -1.143 -29.721 1.00 37.81 97 LYS A C 1
ATOM 743 O O . LYS A 1 97 ? -6.934 -1.245 -29.603 1.00 37.81 97 LYS A O 1
ATOM 748 N N . MET A 1 98 ? -9.012 -1.134 -28.703 1.00 41.28 98 MET A N 1
ATOM 749 C CA . MET A 1 98 ? -8.732 -1.695 -27.385 1.00 41.28 98 MET A CA 1
ATOM 750 C C . MET A 1 98 ? -7.937 -2.993 -27.536 1.00 41.28 98 MET A C 1
ATOM 752 O O . MET A 1 98 ? -8.380 -3.929 -28.205 1.00 41.28 98 MET A O 1
ATOM 756 N N . LEU A 1 99 ? -6.793 -3.058 -26.864 1.00 45.09 99 LEU A N 1
ATOM 757 C CA . LEU A 1 99 ? -6.100 -4.312 -26.613 1.00 45.09 99 LEU A CA 1
ATOM 758 C C . LEU A 1 99 ? -6.895 -5.077 -25.548 1.00 45.09 99 LEU A C 1
ATOM 760 O O . LEU A 1 99 ? -6.750 -4.831 -24.354 1.00 45.09 99 LEU A O 1
ATOM 764 N N . LEU A 1 100 ? -7.762 -5.990 -25.986 1.00 36.94 100 LEU A N 1
ATOM 765 C CA . LEU A 1 100 ? -8.309 -7.031 -25.120 1.00 36.94 100 LEU A CA 1
ATOM 766 C C . LEU A 1 100 ? -7.250 -8.130 -24.993 1.00 36.94 100 LEU A C 1
ATOM 768 O O . LEU A 1 100 ? -6.981 -8.866 -25.941 1.00 36.94 100 LEU A O 1
ATOM 772 N N . TYR A 1 101 ? -6.625 -8.212 -23.821 1.00 40.38 101 TYR A N 1
ATOM 773 C CA . TYR A 1 101 ? -5.774 -9.335 -23.443 1.00 40.38 101 TYR A CA 1
ATOM 774 C C . TYR A 1 101 ? -6.645 -10.588 -23.288 1.00 40.38 101 TYR A C 1
ATOM 776 O O . TYR A 1 101 ? -7.528 -10.620 -22.432 1.00 40.38 101 TYR A O 1
ATOM 784 N N . ASN A 1 102 ? -6.404 -11.620 -24.103 1.00 38.66 102 ASN A N 1
ATOM 785 C CA . ASN A 1 102 ? -6.923 -12.956 -23.831 1.00 38.66 102 ASN A CA 1
ATOM 786 C C . ASN A 1 102 ? -5.858 -13.730 -23.046 1.00 38.66 102 ASN A C 1
ATOM 788 O O . ASN A 1 102 ? -4.863 -14.189 -23.604 1.00 38.66 102 ASN A O 1
ATOM 792 N N . ALA A 1 103 ? -6.062 -13.820 -21.734 1.00 38.81 103 ALA A N 1
ATOM 793 C CA . ALA A 1 103 ? -5.275 -14.643 -20.830 1.00 38.81 103 ALA A CA 1
ATOM 794 C C . ALA A 1 103 ? -5.672 -16.118 -21.002 1.00 38.81 103 ALA A C 1
ATOM 796 O O . ALA A 1 103 ? -6.377 -16.677 -20.164 1.00 38.81 103 ALA A O 1
ATOM 797 N N . GLN A 1 104 ? -5.256 -16.763 -22.088 1.00 36.72 104 GLN A N 1
ATOM 798 C CA . GLN A 1 104 ? -5.257 -18.223 -22.145 1.00 36.72 104 GLN A CA 1
ATOM 799 C C . GLN A 1 104 ? -3.849 -18.701 -22.447 1.00 36.72 104 GLN A C 1
ATOM 801 O O . GLN A 1 104 ? -3.301 -18.458 -23.519 1.00 36.72 104 GLN A O 1
ATOM 806 N N . GLY A 1 105 ? -3.256 -19.293 -21.414 1.00 38.03 105 GLY A N 1
ATOM 807 C CA . GLY A 1 105 ? -1.904 -19.803 -21.432 1.00 38.03 105 GLY A CA 1
ATOM 808 C C . GLY A 1 105 ? -1.749 -21.072 -22.256 1.00 38.03 105 GLY A C 1
ATOM 809 O O . GLY A 1 105 ? -2.679 -21.862 -22.419 1.00 38.03 105 GLY A O 1
ATOM 810 N N . SER A 1 106 ? -0.509 -21.250 -22.689 1.00 34.91 106 SER A N 1
ATOM 811 C CA . SER A 1 106 ? 0.182 -22.519 -22.893 1.00 34.91 106 SER A CA 1
ATOM 812 C C . SER A 1 106 ? 1.671 -22.220 -22.888 1.00 34.91 106 SER A C 1
ATOM 814 O O . SER A 1 106 ? 2.056 -21.343 -23.697 1.00 34.91 106 SER A O 1
#

Radius of gyration: 18.37 Å; chains: 1; bounding box: 32×36×61 Å

Secondary structure (DSSP, 8-state):
-EEEEE-TTS-EEEEETTS-EEEEE-SS--GGG-EEEEEEEETTEEEEEETTSEEEEEEEEE-SS-EEEEEEEEEE------TT------S---------------